Protein AF-W1XSI3-F1 (afdb_monomer)

Foldseek 3Di:
DLVVLLVVLCVQAVPQSVVDDSVNSVSSVVQVVCCVVPVDGPVVVVVVPDPPPPDPDDDDDDDDDPVVVD

Radius of gyration: 17.63 Å; Cα contacts (8 Å, |Δi|>4): 45; chains: 1; bounding box: 34×33×40 Å

Nearest PDB structures (foldseek):
  3d3q-assembly2_B  TM=7.353E-01  e=2.368E-07  Staphylococcus epidermidis ATCC 12228
  3d3q-assembly1_A  TM=7.273E-01  e=2.217E-07  Staphylococcus epidermidis ATCC 12228
  2zm5-assembly1_A  TM=9.335E-01  e=6.280E-02  Escherichia coli K-12

Secondary structure (DSSP, 8-state):
-HHHHHHHHHHH-HHHHHHS-TT-HHHHHHHHHHHHHHSS-HHHHHHH-----SS----------HHHH-

Solvent-accessible surface area (backbone atoms only — not comparable to full-atom values): 4440 Å² total; per-residue (Å²): 114,50,60,63,54,34,51,56,37,38,74,79,33,50,66,46,38,73,75,44,58,44,86,44,50,70,62,52,50,51,41,47,52,44,24,75,75,67,76,43,55,59,52,59,50,65,72,67,58,65,87,67,67,95,55,95,74,86,86,83,81,89,84,77,57,65,86,77,75,107

Sequence (70 aa):
NNNKLHEYLASFDKESAKDIHPNNRKRVLRAIEYYLKTKKFLSSRKKVQQFTENYDTLLIGIEMSRETLY

Structure (mmCIF, N/CA/C/O backbone):
data_AF-W1XSI3-F1
#
_entry.id   AF-W1XSI3-F1
#
loop_
_atom_site.group_PDB
_atom_site.id
_atom_site.type_symbol
_atom_site.label_atom_id
_atom_site.l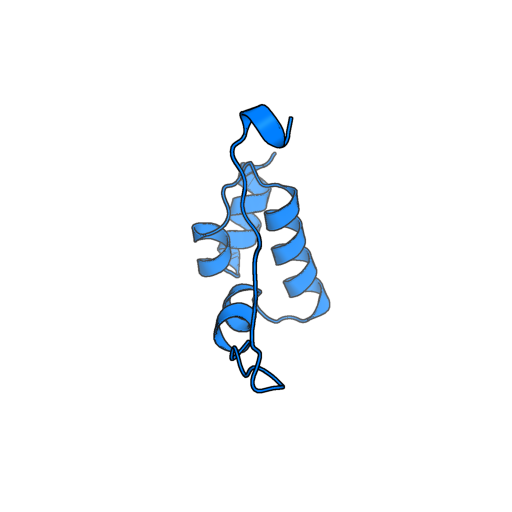abel_alt_id
_atom_site.label_comp_id
_atom_site.label_asym_id
_atom_site.label_entity_id
_atom_site.label_seq_id
_atom_site.pdbx_PDB_ins_code
_atom_site.Cartn_x
_atom_site.Cartn_y
_atom_site.Cartn_z
_atom_site.occupancy
_atom_site.B_iso_or_equiv
_atom_site.auth_seq_id
_atom_site.auth_comp_id
_atom_site.auth_asym_id
_atom_site.auth_atom_id
_atom_site.pdbx_PDB_model_num
ATOM 1 N N . ASN A 1 1 ? 15.775 12.684 -0.843 1.00 82.94 1 ASN A N 1
ATOM 2 C CA . ASN A 1 1 ? 14.861 13.535 -1.631 1.00 82.94 1 ASN A CA 1
ATOM 3 C C . ASN A 1 1 ? 13.685 12.675 -2.092 1.00 82.94 1 ASN A C 1
ATOM 5 O O . ASN A 1 1 ? 13.921 11.723 -2.828 1.00 82.94 1 ASN A O 1
ATOM 9 N N . ASN A 1 2 ? 12.473 12.923 -1.580 1.00 92.50 2 ASN A N 1
ATOM 10 C CA . ASN A 1 2 ? 11.301 12.058 -1.801 1.00 92.50 2 ASN A CA 1
ATOM 11 C C . ASN A 1 2 ? 10.824 12.082 -3.257 1.00 92.50 2 ASN A C 1
ATOM 13 O O . ASN A 1 2 ? 10.517 11.031 -3.811 1.00 92.50 2 ASN A O 1
ATOM 17 N N . ASN A 1 3 ? 10.858 13.256 -3.892 1.00 95.12 3 ASN A N 1
ATOM 18 C CA . ASN A 1 3 ? 10.420 13.426 -5.277 1.00 95.12 3 ASN A CA 1
ATOM 19 C C . ASN A 1 3 ? 11.298 12.625 -6.243 1.00 95.12 3 ASN A C 1
ATOM 21 O O . ASN A 1 3 ? 10.769 11.863 -7.035 1.00 95.12 3 ASN A O 1
ATOM 25 N N . LYS A 1 4 ? 12.628 12.650 -6.075 1.00 96.50 4 LYS A N 1
ATOM 26 C CA . LYS A 1 4 ? 13.550 11.832 -6.891 1.00 96.50 4 LYS A CA 1
ATOM 27 C C . LYS A 1 4 ? 13.249 10.332 -6.817 1.00 96.50 4 LYS A C 1
ATOM 29 O O . LYS A 1 4 ? 13.375 9.613 -7.800 1.00 96.50 4 LYS A O 1
ATOM 34 N N . LEU A 1 5 ? 12.883 9.844 -5.631 1.00 95.75 5 LEU A N 1
ATOM 35 C CA . LEU A 1 5 ? 12.567 8.431 -5.435 1.00 95.75 5 LEU A CA 1
ATOM 36 C C . LEU A 1 5 ? 11.217 8.067 -6.073 1.00 95.75 5 LEU A C 1
ATOM 38 O O . LEU A 1 5 ? 11.057 6.981 -6.623 1.00 95.75 5 LEU A O 1
ATOM 42 N N . HIS A 1 6 ? 10.258 8.987 -6.000 1.00 98.00 6 HIS A N 1
ATOM 43 C CA . HIS A 1 6 ? 8.951 8.855 -6.632 1.00 98.00 6 HIS A CA 1
ATOM 44 C C . HIS A 1 6 ? 9.042 8.913 -8.165 1.00 98.00 6 HIS A C 1
ATOM 46 O O . HIS A 1 6 ? 8.481 8.053 -8.834 1.00 98.00 6 HIS A O 1
ATOM 52 N N . GLU A 1 7 ? 9.845 9.824 -8.714 1.00 97.69 7 GLU A N 1
ATOM 53 C CA . GLU A 1 7 ? 10.181 9.897 -10.143 1.00 97.69 7 GLU A CA 1
ATOM 54 C C . GLU A 1 7 ? 10.867 8.616 -10.626 1.00 97.69 7 GLU A C 1
ATOM 56 O O . GLU A 1 7 ? 10.517 8.076 -11.675 1.00 97.69 7 GLU A O 1
ATOM 61 N N . TYR A 1 8 ? 11.801 8.077 -9.834 1.00 97.25 8 TYR A N 1
ATOM 62 C CA . TYR A 1 8 ? 12.423 6.793 -10.141 1.00 97.25 8 TYR A CA 1
ATOM 63 C C . TYR A 1 8 ? 11.385 5.667 -10.218 1.00 97.25 8 TYR A C 1
ATOM 65 O O . TYR A 1 8 ? 11.383 4.921 -11.194 1.00 97.25 8 TYR A O 1
ATOM 73 N N . LEU A 1 9 ? 10.456 5.579 -9.258 1.00 97.12 9 LEU A N 1
ATOM 74 C CA . LEU A 1 9 ? 9.336 4.632 -9.323 1.00 97.12 9 LEU A CA 1
ATOM 75 C C . LEU A 1 9 ? 8.473 4.853 -10.580 1.00 97.12 9 LEU A C 1
ATOM 77 O O . LEU A 1 9 ? 8.126 3.891 -11.264 1.00 97.12 9 LEU A O 1
ATOM 81 N N . ALA A 1 10 ? 8.172 6.107 -10.922 1.00 97.31 10 ALA A N 1
ATOM 82 C CA . ALA A 1 10 ? 7.369 6.461 -12.092 1.00 97.31 10 ALA A CA 1
ATOM 83 C C . ALA A 1 10 ? 8.030 6.075 -13.428 1.00 97.31 10 ALA A C 1
ATOM 85 O O . ALA A 1 10 ? 7.325 5.878 -14.419 1.00 97.31 10 ALA A O 1
ATOM 86 N N . SER A 1 11 ? 9.359 5.934 -13.469 1.00 97.31 11 SER A N 1
ATOM 87 C CA . SER A 1 11 ? 10.079 5.537 -14.686 1.00 97.31 11 SER A CA 1
ATOM 88 C C . SER A 1 11 ? 9.748 4.116 -15.162 1.00 97.31 11 SER A C 1
ATOM 90 O O . SER A 1 11 ? 9.822 3.853 -16.360 1.00 97.31 11 SER A O 1
ATOM 92 N N . PHE A 1 12 ? 9.334 3.221 -14.256 1.00 94.75 12 PHE A N 1
ATOM 93 C CA . PHE A 1 12 ? 9.014 1.827 -14.586 1.00 94.75 12 PHE A CA 1
ATOM 94 C C . PHE A 1 12 ? 7.616 1.374 -14.131 1.00 94.75 12 PHE A C 1
ATOM 96 O O . PHE A 1 12 ? 7.042 0.501 -14.770 1.00 94.75 12 PHE A O 1
ATOM 103 N N . ASP A 1 13 ? 7.024 1.964 -13.085 1.00 95.12 13 ASP A N 1
ATOM 104 C CA . ASP A 1 13 ? 5.682 1.621 -12.584 1.00 95.12 13 ASP A CA 1
ATOM 105 C C . ASP A 1 13 ? 4.844 2.888 -12.321 1.00 95.12 13 ASP A C 1
ATOM 107 O O . ASP A 1 13 ? 4.616 3.312 -11.182 1.00 95.12 13 ASP A O 1
ATOM 111 N N . LYS A 1 14 ? 4.376 3.512 -13.412 1.00 95.56 14 LYS A N 1
ATOM 112 C CA . LYS A 1 14 ? 3.559 4.741 -13.390 1.00 95.56 14 LYS A CA 1
ATOM 113 C C . LYS A 1 14 ? 2.262 4.589 -12.594 1.00 95.56 14 LYS A C 1
ATOM 115 O O . LYS A 1 14 ? 1.825 5.542 -11.954 1.00 95.56 14 LYS A O 1
ATOM 120 N N . GLU A 1 15 ? 1.650 3.409 -12.635 1.00 95.12 15 GLU A N 1
ATOM 121 C CA . GLU A 1 15 ? 0.394 3.129 -11.936 1.00 95.12 15 GLU A CA 1
ATOM 122 C C . GLU A 1 15 ? 0.615 3.145 -10.414 1.00 95.12 15 GLU A C 1
ATOM 124 O O . GLU A 1 15 ? -0.080 3.869 -9.702 1.00 95.12 15 GLU A O 1
ATOM 129 N N . SER A 1 16 ? 1.665 2.478 -9.914 1.00 94.00 16 SER A N 1
ATOM 130 C CA . SER A 1 16 ? 2.033 2.573 -8.493 1.00 94.00 16 SER A CA 1
ATOM 131 C C . SER A 1 16 ? 2.455 3.985 -8.081 1.00 94.00 16 SER A C 1
ATOM 133 O O . SER A 1 16 ? 2.130 4.415 -6.975 1.00 94.00 16 SER A O 1
ATOM 135 N N . ALA A 1 17 ? 3.167 4.721 -8.941 1.00 95.50 17 ALA A N 1
ATOM 136 C CA . ALA A 1 17 ? 3.556 6.102 -8.653 1.00 95.50 17 ALA A CA 1
ATOM 137 C C . ALA A 1 17 ? 2.343 7.046 -8.546 1.00 95.50 17 ALA A C 1
ATOM 139 O O . ALA A 1 17 ? 2.331 7.923 -7.687 1.00 95.50 17 ALA A O 1
ATOM 140 N N . LYS A 1 18 ? 1.299 6.848 -9.361 1.00 95.88 18 LYS A N 1
ATOM 141 C CA . LYS A 1 18 ? 0.051 7.624 -9.278 1.00 95.88 18 LYS A CA 1
ATOM 142 C C . LYS A 1 18 ? -0.695 7.379 -7.959 1.00 95.88 18 LYS A C 1
ATOM 144 O O . LYS A 1 18 ? -1.193 8.324 -7.357 1.00 95.88 18 LYS A O 1
ATOM 149 N N . ASP A 1 19 ? -0.735 6.129 -7.499 1.00 94.12 19 ASP A N 1
ATOM 150 C CA . ASP A 1 19 ? -1.444 5.724 -6.276 1.00 94.12 19 ASP A CA 1
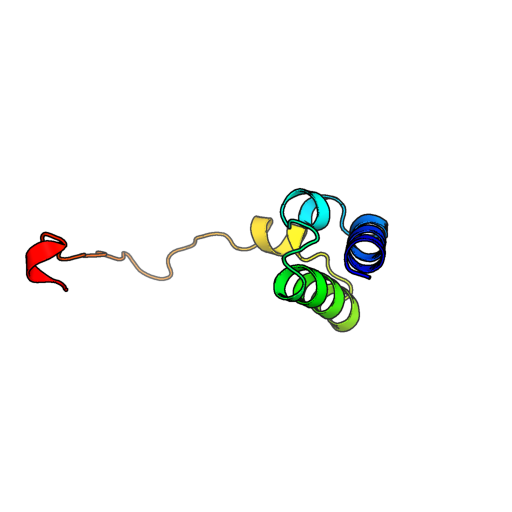ATOM 151 C C . ASP A 1 19 ? -0.711 6.095 -4.974 1.00 94.12 19 ASP A C 1
ATOM 153 O O . ASP A 1 19 ? -1.317 6.176 -3.901 1.00 94.12 19 ASP A O 1
ATOM 157 N N . ILE A 1 20 ? 0.617 6.217 -5.025 1.00 95.12 20 ILE A N 1
ATOM 158 C CA . ILE A 1 20 ? 1.461 6.407 -3.845 1.00 95.12 20 ILE A CA 1
ATOM 159 C C . ILE A 1 20 ? 1.976 7.843 -3.821 1.00 95.12 20 ILE A C 1
ATOM 161 O O . ILE A 1 20 ? 2.837 8.219 -4.610 1.00 95.12 20 ILE A O 1
ATOM 165 N N . HIS A 1 21 ? 1.513 8.628 -2.847 1.00 96.31 21 HIS A N 1
ATOM 166 C CA . HIS A 1 21 ? 2.014 9.984 -2.624 1.00 96.31 21 HIS A CA 1
ATOM 167 C C . HIS A 1 21 ? 3.541 9.986 -2.369 1.00 96.31 21 HIS A C 1
ATOM 169 O O . HIS A 1 21 ? 4.013 9.148 -1.591 1.00 96.31 21 HIS A O 1
ATOM 175 N N . PRO A 1 22 ? 4.325 10.939 -2.919 1.00 96.12 22 PRO A N 1
ATOM 176 C CA . PRO A 1 22 ? 5.790 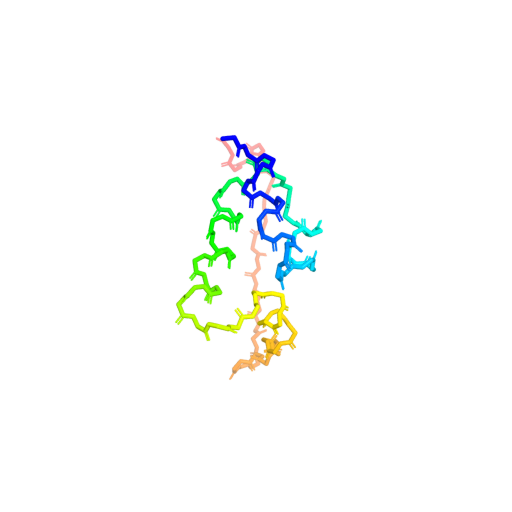10.978 -2.785 1.00 96.12 22 PRO A CA 1
ATOM 177 C C . PRO A 1 22 ? 6.283 10.997 -1.330 1.00 96.12 22 PRO A C 1
ATOM 179 O O . PRO A 1 22 ? 7.296 10.379 -1.005 1.00 96.12 22 PRO A O 1
ATOM 182 N N . ASN A 1 23 ? 5.542 11.639 -0.420 1.00 96.88 23 ASN A N 1
ATOM 183 C CA . ASN A 1 23 ? 5.876 11.644 1.014 1.00 96.88 23 ASN A CA 1
ATOM 184 C C . ASN A 1 23 ? 5.635 10.301 1.718 1.00 96.88 23 ASN A C 1
ATOM 186 O O . ASN A 1 23 ? 6.161 10.083 2.808 1.00 96.88 23 ASN A O 1
ATOM 190 N N . ASN A 1 24 ? 4.916 9.358 1.100 1.00 96.25 24 ASN A N 1
ATOM 191 C CA . ASN A 1 24 ? 4.795 7.999 1.616 1.00 96.25 24 ASN A CA 1
ATOM 192 C C . ASN A 1 24 ? 6.021 7.163 1.223 1.00 96.25 24 ASN A C 1
ATOM 194 O O . ASN A 1 24 ? 5.941 6.156 0.514 1.00 96.25 24 ASN A O 1
ATOM 198 N N . ARG A 1 25 ? 7.188 7.597 1.708 1.00 95.81 25 ARG A N 1
ATOM 199 C CA . ARG A 1 25 ? 8.493 7.027 1.361 1.00 95.81 25 ARG A CA 1
ATOM 200 C C . ARG A 1 25 ? 8.550 5.514 1.580 1.00 95.81 25 ARG A C 1
ATOM 202 O O . ARG A 1 25 ? 9.166 4.812 0.784 1.00 95.81 25 ARG A O 1
ATOM 209 N N . LYS A 1 26 ? 7.882 4.998 2.621 1.00 96.88 26 LYS A N 1
ATOM 210 C CA . LYS A 1 26 ? 7.815 3.557 2.919 1.00 96.88 26 LYS A CA 1
ATOM 211 C C . LYS A 1 26 ? 7.129 2.778 1.792 1.00 96.88 26 LYS A C 1
ATOM 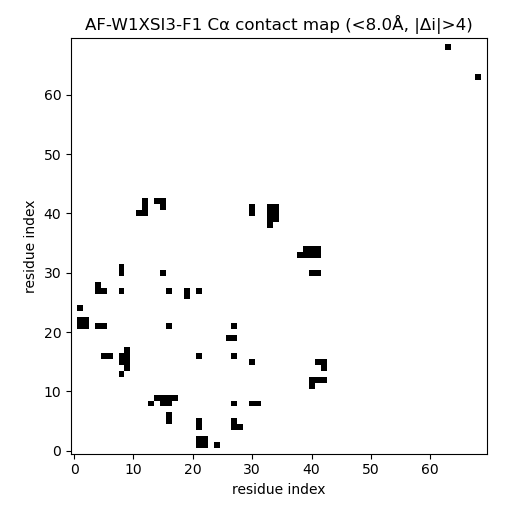213 O O . LYS A 1 26 ? 7.661 1.760 1.356 1.00 96.88 26 LYS A O 1
ATOM 218 N N . ARG A 1 27 ? 5.988 3.258 1.284 1.00 96.06 27 ARG A N 1
ATOM 219 C CA . ARG A 1 27 ? 5.288 2.617 0.158 1.00 96.06 27 ARG A CA 1
ATOM 220 C C . ARG A 1 27 ? 6.047 2.773 -1.160 1.00 96.06 27 ARG A C 1
ATOM 222 O O . ARG A 1 27 ? 6.112 1.805 -1.911 1.00 96.06 27 ARG A O 1
ATOM 229 N N . VAL A 1 28 ? 6.667 3.932 -1.405 1.00 97.00 28 VAL A N 1
ATOM 230 C CA . VAL A 1 28 ? 7.508 4.157 -2.598 1.00 97.00 28 VAL A CA 1
ATOM 231 C C . VAL A 1 28 ? 8.676 3.168 -2.625 1.00 97.00 28 VAL A C 1
ATOM 233 O O . VAL A 1 28 ? 8.858 2.449 -3.605 1.00 97.00 28 VAL A O 1
ATOM 236 N N . LEU A 1 29 ? 9.422 3.059 -1.520 1.00 96.56 29 LEU A N 1
ATOM 237 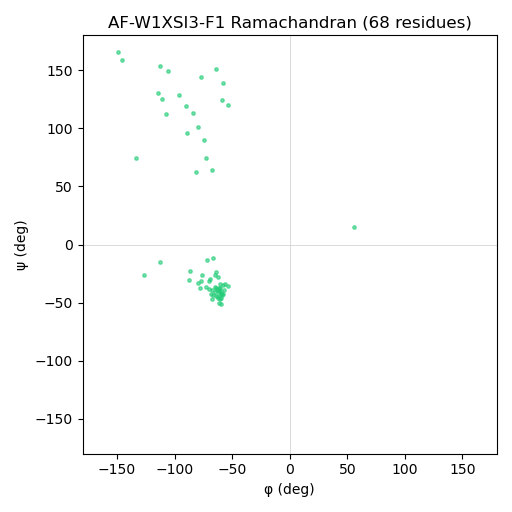C CA . LEU A 1 29 ? 10.512 2.091 -1.396 1.00 96.56 29 LEU A CA 1
ATOM 238 C C . LEU A 1 29 ? 10.031 0.656 -1.569 1.00 96.56 29 LEU A C 1
ATOM 240 O O . LEU A 1 29 ? 10.699 -0.121 -2.239 1.00 96.56 29 LEU A O 1
ATOM 244 N N . ARG A 1 30 ? 8.872 0.305 -1.002 1.00 96.00 30 ARG A N 1
ATOM 245 C CA . ARG A 1 30 ? 8.320 -1.044 -1.134 1.00 96.00 30 ARG A CA 1
ATOM 246 C C . ARG A 1 30 ? 8.033 -1.413 -2.591 1.00 96.00 30 ARG A C 1
ATOM 248 O O . ARG A 1 30 ? 8.299 -2.546 -2.985 1.00 96.00 30 ARG A O 1
ATOM 255 N N . ALA A 1 31 ? 7.506 -0.478 -3.380 1.00 95.94 31 ALA A N 1
ATOM 256 C CA . ALA A 1 31 ? 7.242 -0.694 -4.801 1.00 95.94 31 ALA A CA 1
ATOM 257 C C . ALA A 1 31 ? 8.541 -0.874 -5.601 1.00 95.94 31 ALA A C 1
ATOM 259 O O . ALA A 1 31 ? 8.653 -1.812 -6.390 1.00 95.94 31 ALA A O 1
ATOM 260 N N . ILE A 1 32 ? 9.549 -0.044 -5.322 1.00 96.50 32 ILE A N 1
ATOM 261 C CA . ILE A 1 32 ? 10.880 -0.164 -5.929 1.00 96.50 32 ILE A CA 1
ATOM 262 C C . ILE A 1 32 ? 11.532 -1.502 -5.569 1.00 96.50 32 ILE A C 1
ATOM 264 O O . ILE A 1 32 ? 11.980 -2.234 -6.446 1.00 96.50 32 ILE A O 1
ATOM 268 N N . GLU A 1 33 ? 11.563 -1.849 -4.285 1.00 96.94 33 GLU A N 1
ATOM 269 C CA . GLU A 1 33 ? 12.152 -3.091 -3.784 1.00 96.94 33 GLU A CA 1
ATOM 270 C C . GLU A 1 33 ? 11.493 -4.322 -4.421 1.00 96.94 33 GLU A C 1
ATOM 272 O O . GLU A 1 33 ? 12.179 -5.261 -4.824 1.00 96.94 33 GLU A O 1
ATOM 277 N N . TYR A 1 34 ? 10.163 -4.312 -4.544 1.00 95.19 34 TYR A N 1
ATOM 278 C CA . TYR A 1 34 ? 9.419 -5.388 -5.189 1.00 95.19 34 TYR A CA 1
ATOM 279 C C . TYR A 1 34 ? 9.839 -5.571 -6.650 1.00 95.19 34 TYR A C 1
ATOM 281 O O . TYR A 1 34 ? 10.130 -6.698 -7.061 1.00 95.19 34 TYR A O 1
ATOM 289 N N . 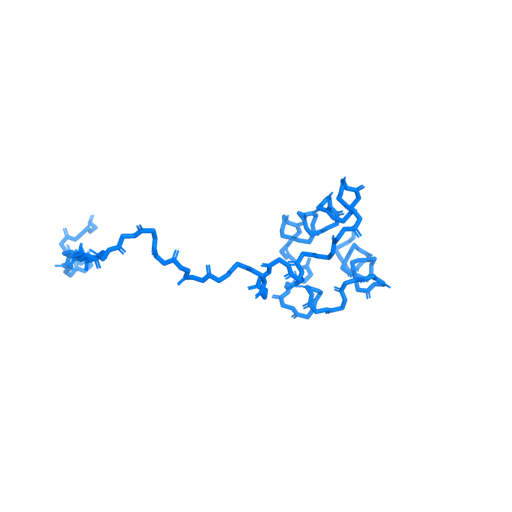TYR A 1 35 ? 9.935 -4.477 -7.408 1.00 95.81 35 TYR A N 1
ATOM 290 C CA . TYR A 1 35 ? 10.400 -4.519 -8.790 1.00 95.81 35 TYR A CA 1
ATOM 291 C C . TYR A 1 35 ? 11.846 -5.011 -8.894 1.00 95.81 35 TYR A C 1
ATOM 293 O O . TYR A 1 35 ? 12.144 -5.881 -9.708 1.00 95.81 35 TYR A O 1
ATOM 301 N N . LEU A 1 36 ? 12.748 -4.535 -8.033 1.00 95.75 36 LEU A N 1
ATOM 302 C CA . LEU A 1 36 ? 14.144 -4.975 -8.046 1.00 95.75 36 LEU A CA 1
ATOM 303 C C . LEU A 1 36 ? 14.285 -6.478 -7.767 1.00 95.75 36 LEU A C 1
ATOM 305 O O . LEU A 1 36 ? 15.091 -7.131 -8.428 1.00 95.75 36 LEU A O 1
ATOM 309 N N . LYS A 1 37 ? 13.480 -7.024 -6.846 1.00 96.25 37 LYS A N 1
ATOM 310 C CA . LYS A 1 37 ? 13.506 -8.447 -6.468 1.00 96.25 37 LYS A CA 1
ATOM 311 C C . LYS A 1 37 ? 12.814 -9.368 -7.471 1.00 96.25 37 LYS A C 1
ATOM 313 O O . LYS A 1 37 ? 13.259 -10.491 -7.661 1.00 96.25 37 LYS A O 1
ATOM 318 N N . THR A 1 38 ? 11.708 -8.932 -8.069 1.00 93.44 38 THR A N 1
ATOM 319 C CA . THR A 1 38 ? 10.831 -9.819 -8.860 1.00 93.44 38 THR A CA 1
ATOM 320 C C . THR A 1 38 ? 10.813 -9.505 -10.351 1.00 93.44 38 THR A C 1
ATOM 322 O O . THR A 1 38 ? 10.305 -10.310 -11.126 1.00 93.44 38 THR A O 1
ATOM 325 N N . LYS A 1 39 ? 11.308 -8.324 -10.747 1.00 93.19 39 LYS A N 1
ATOM 326 C CA . LYS A 1 39 ? 11.149 -7.722 -12.082 1.00 93.19 39 LYS A CA 1
ATOM 327 C C . LYS A 1 39 ? 9.691 -7.564 -12.529 1.00 93.19 39 LYS A C 1
ATOM 329 O O . LYS A 1 39 ? 9.427 -7.306 -13.697 1.00 93.19 39 LYS A O 1
ATOM 334 N N . LYS A 1 40 ? 8.742 -7.671 -11.593 1.00 91.44 40 LYS A N 1
ATOM 335 C CA . LYS A 1 40 ? 7.313 -7.428 -11.800 1.00 91.44 40 LYS A CA 1
ATOM 336 C C . LYS A 1 40 ? 6.922 -6.096 -11.167 1.00 91.44 40 LYS A C 1
ATOM 338 O O . LYS A 1 40 ? 7.498 -5.678 -10.163 1.00 91.44 40 LYS A O 1
ATOM 343 N N . PHE A 1 41 ? 5.931 -5.434 -11.748 1.00 92.25 41 PHE A N 1
ATOM 344 C CA . PHE A 1 41 ? 5.397 -4.18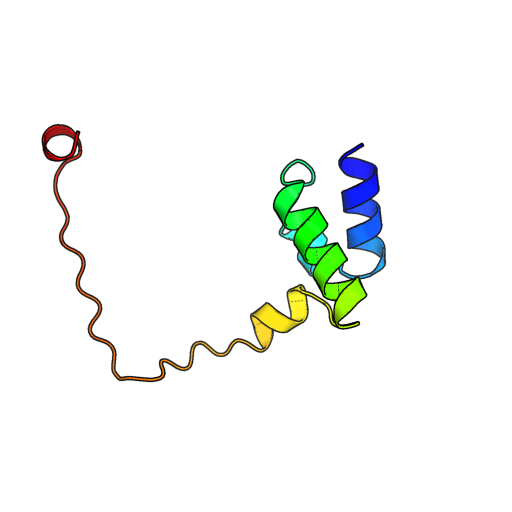4 -11.214 1.00 92.25 41 PHE A CA 1
ATOM 345 C C . PHE A 1 41 ? 4.476 -4.446 -10.024 1.00 92.25 41 PHE A C 1
ATOM 347 O O . PHE A 1 41 ? 3.756 -5.442 -9.984 1.00 92.25 41 PHE A O 1
ATOM 354 N N . LEU A 1 42 ? 4.497 -3.562 -9.027 1.00 88.50 42 LEU A N 1
ATOM 355 C CA . LEU A 1 42 ? 3.639 -3.738 -7.854 1.00 88.50 42 LEU A CA 1
ATOM 356 C C . LEU A 1 42 ? 2.164 -3.511 -8.228 1.00 88.50 42 LEU A C 1
ATOM 358 O O . LEU A 1 42 ? 1.275 -4.162 -7.677 1.00 88.50 42 LEU A O 1
ATOM 362 N N . SER A 1 43 ? 1.918 -2.639 -9.204 1.00 87.44 43 SER A N 1
ATOM 363 C CA . SER A 1 43 ? 0.599 -2.364 -9.773 1.00 87.44 43 SER A CA 1
ATOM 364 C C . SER A 1 43 ? -0.052 -3.596 -10.408 1.00 87.44 43 SER A C 1
ATOM 366 O O . SER A 1 43 ? -1.249 -3.820 -10.223 1.00 87.44 43 SER A O 1
ATOM 368 N N . SER A 1 44 ? 0.724 -4.461 -11.072 1.00 85.00 44 SER A N 1
ATOM 369 C CA . SER A 1 44 ? 0.186 -5.686 -11.677 1.00 85.00 44 SER A CA 1
ATOM 370 C C . SER A 1 44 ? -0.245 -6.711 -10.628 1.00 85.00 44 SER A C 1
ATOM 372 O O . SER A 1 44 ? -1.223 -7.426 -10.834 1.00 85.00 44 SER A O 1
ATOM 374 N N . ARG A 1 45 ? 0.397 -6.734 -9.452 1.00 74.50 45 ARG A N 1
ATOM 375 C CA . ARG A 1 45 ? -0.009 -7.613 -8.347 1.00 74.50 45 ARG A CA 1
ATOM 376 C C . ARG A 1 45 ? -1.411 -7.289 -7.832 1.00 74.50 45 ARG A C 1
ATOM 378 O O . ARG A 1 45 ? -2.151 -8.223 -7.554 1.00 74.50 45 ARG A O 1
ATOM 385 N N . LYS A 1 46 ? -1.796 -6.008 -7.738 1.00 64.31 46 LYS A N 1
ATOM 386 C CA . LYS A 1 46 ? -3.158 -5.621 -7.315 1.00 64.31 46 LYS A CA 1
ATOM 387 C C . LYS A 1 46 ? -4.238 -6.172 -8.252 1.00 64.31 46 LYS A C 1
ATOM 389 O O . LYS A 1 46 ? -5.314 -6.507 -7.784 1.00 64.31 46 LYS A O 1
ATOM 394 N N . LYS A 1 47 ? -3.944 -6.277 -9.554 1.00 61.97 47 LYS A N 1
ATOM 395 C CA . LYS A 1 47 ? -4.869 -6.825 -10.563 1.00 61.97 47 LYS A CA 1
ATOM 396 C C . LYS A 1 47 ? -4.946 -8.352 -10.522 1.00 61.97 47 LYS A C 1
ATOM 398 O O . LYS A 1 47 ? -5.987 -8.914 -10.826 1.00 61.97 47 LYS A O 1
ATOM 403 N N . VAL A 1 48 ? -3.845 -9.012 -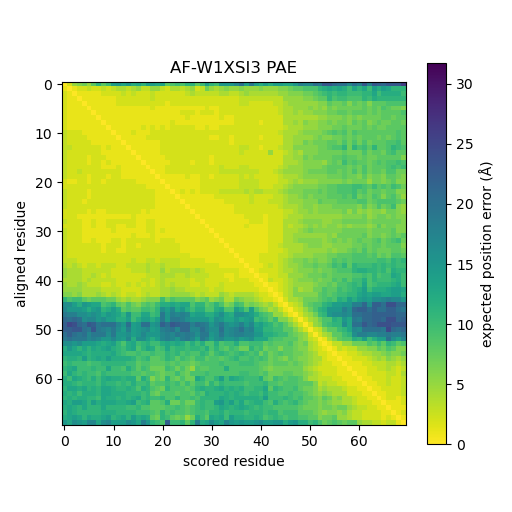10.154 1.00 58.69 48 VAL A N 1
ATOM 404 C CA . VAL A 1 48 ? -3.739 -10.482 -10.107 1.00 58.69 48 VAL A CA 1
ATOM 405 C C . VAL A 1 48 ? -4.208 -11.059 -8.773 1.00 58.69 48 VAL A C 1
ATOM 407 O O . VAL A 1 48 ? -4.590 -12.223 -8.716 1.00 58.69 48 VAL A O 1
ATOM 410 N N . GLN A 1 49 ? -4.201 -10.269 -7.696 1.00 57.84 49 GLN A N 1
ATOM 411 C CA . GLN A 1 49 ? -4.784 -10.665 -6.419 1.00 57.84 49 GLN A CA 1
ATOM 412 C C . GLN A 1 49 ? -6.311 -10.632 -6.547 1.00 57.84 49 GLN A C 1
ATOM 414 O O . GLN A 1 49 ? -6.985 -9.716 -6.088 1.00 57.84 49 GLN A O 1
ATOM 419 N N . GLN A 1 50 ? -6.848 -11.632 -7.242 1.00 53.53 50 GLN A N 1
ATOM 420 C CA . GLN A 1 50 ? -8.255 -11.970 -7.205 1.00 53.53 50 GLN A CA 1
ATOM 421 C C . GLN A 1 50 ? -8.595 -12.152 -5.724 1.00 53.53 50 GLN A C 1
ATOM 423 O O . GLN A 1 50 ? -7.970 -12.978 -5.052 1.00 53.53 50 GLN A O 1
ATOM 428 N N . PHE A 1 51 ? -9.535 -11.359 -5.207 1.00 61.69 51 PHE A N 1
ATOM 429 C CA . PHE A 1 51 ? -10.177 -11.595 -3.913 1.00 61.69 51 PHE A CA 1
ATOM 430 C C . PHE A 1 51 ? -11.027 -12.864 -4.041 1.00 61.69 51 PHE A C 1
ATOM 432 O O . PHE A 1 51 ? -12.249 -12.832 -4.047 1.00 61.69 51 PHE A O 1
ATOM 439 N N . THR A 1 52 ? -10.356 -13.985 -4.273 1.00 63.34 52 THR A N 1
ATOM 440 C CA . THR A 1 52 ? -10.931 -15.301 -4.082 1.00 63.34 52 THR A CA 1
ATOM 441 C C . THR A 1 52 ? -10.836 -15.513 -2.593 1.00 63.34 52 THR A C 1
ATOM 443 O O . THR A 1 52 ? -9.756 -15.715 -2.036 1.00 63.34 52 THR A O 1
ATOM 446 N N . GLU A 1 53 ? -11.958 -15.311 -1.919 1.00 70.19 53 GLU A N 1
ATOM 447 C CA . GLU A 1 53 ? -12.056 -15.770 -0.551 1.00 70.19 53 GLU A CA 1
ATOM 448 C C . GLU A 1 53 ? -11.816 -17.279 -0.582 1.00 70.19 53 GLU A C 1
ATOM 450 O O . GLU A 1 53 ? -12.451 -18.009 -1.341 1.00 70.19 53 GLU A O 1
ATOM 455 N N . ASN A 1 54 ? -10.837 -17.746 0.191 1.00 83.06 54 ASN A N 1
ATOM 456 C CA . ASN A 1 54 ? -10.534 -19.177 0.265 1.00 83.06 54 ASN A CA 1
ATOM 457 C C . ASN A 1 54 ? -11.685 -19.968 0.916 1.00 83.06 54 ASN A C 1
ATOM 459 O O . ASN A 1 54 ? -11.674 -21.196 0.894 1.00 83.06 54 ASN A O 1
ATOM 463 N N . TYR A 1 55 ? -12.640 -19.260 1.522 1.00 85.31 55 TYR A N 1
ATOM 464 C CA . TYR A 1 55 ? -13.750 -19.779 2.302 1.00 85.31 55 TYR A CA 1
ATOM 465 C C . TYR A 1 55 ? -14.980 -18.894 2.093 1.00 85.31 55 TYR A C 1
ATOM 467 O O . TYR A 1 55 ? -14.845 -17.723 1.746 1.00 85.31 55 TYR A O 1
ATOM 475 N N . ASP A 1 56 ? -16.161 -19.444 2.363 1.00 85.88 56 ASP A N 1
ATOM 476 C CA . ASP A 1 56 ? -17.391 -18.667 2.519 1.00 85.88 56 ASP A CA 1
ATOM 477 C C . ASP A 1 56 ? -17.345 -17.947 3.876 1.00 85.88 56 ASP A C 1
ATOM 479 O O . ASP A 1 56 ? -17.645 -18.525 4.926 1.00 85.88 56 ASP A O 1
ATOM 483 N N . THR A 1 57 ? -16.798 -16.731 3.878 1.00 88.12 57 THR A N 1
ATOM 484 C CA . THR A 1 57 ? -16.419 -16.043 5.114 1.00 88.12 57 THR A CA 1
ATOM 485 C C . THR A 1 57 ? -17.573 -15.202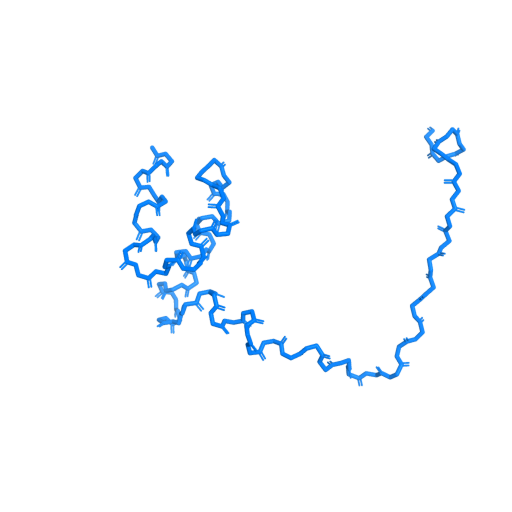 5.645 1.00 88.12 57 THR A C 1
ATOM 487 O O . THR A 1 57 ? -17.969 -14.210 5.039 1.00 88.12 57 THR A O 1
ATOM 490 N N . LEU A 1 58 ? -18.040 -15.508 6.859 1.00 90.75 58 LEU A N 1
ATOM 491 C CA . LEU A 1 58 ? -18.897 -14.598 7.621 1.00 90.75 58 LEU A CA 1
ATOM 492 C C . LEU A 1 58 ? -18.037 -13.661 8.482 1.00 90.75 58 LEU A C 1
ATOM 494 O O . LEU A 1 58 ? -17.622 -14.014 9.586 1.00 90.75 58 LEU A O 1
ATOM 498 N N . LEU A 1 59 ? -17.762 -12.456 7.977 1.00 92.44 59 LEU A N 1
ATOM 499 C CA . LEU A 1 59 ? -17.024 -11.429 8.716 1.00 92.44 59 LEU A CA 1
ATOM 500 C C . LEU A 1 59 ? -17.970 -10.632 9.629 1.00 92.44 59 LEU A C 1
ATOM 502 O O . LEU A 1 59 ? -18.809 -9.875 9.146 1.00 92.44 59 LEU A O 1
ATOM 506 N N . ILE A 1 60 ? -17.809 -10.769 10.948 1.00 95.25 60 ILE A N 1
ATOM 507 C CA . ILE A 1 60 ? -18.603 -10.042 11.952 1.00 95.25 60 ILE A CA 1
ATOM 508 C C . ILE A 1 60 ? -17.707 -9.026 12.667 1.00 95.25 60 ILE A C 1
ATOM 510 O O . ILE A 1 60 ? -16.676 -9.393 13.229 1.00 95.25 60 ILE A O 1
ATOM 514 N N . GLY A 1 61 ? -18.112 -7.755 12.664 1.00 95.31 61 GLY A N 1
ATOM 515 C CA . GLY A 1 61 ? -17.486 -6.683 13.438 1.00 95.31 61 GLY A CA 1
ATOM 516 C C . GLY A 1 61 ? -18.444 -6.162 14.505 1.00 95.31 61 GLY A C 1
ATOM 517 O O . GLY A 1 61 ? -19.595 -5.862 14.199 1.00 95.31 61 GLY A O 1
ATOM 518 N N . ILE A 1 62 ? -17.977 -6.061 15.749 1.00 95.38 62 ILE A N 1
ATOM 519 C CA . ILE A 1 62 ? -18.731 -5.439 16.843 1.00 95.38 62 ILE A CA 1
ATOM 520 C C . ILE A 1 62 ? -18.259 -3.991 16.967 1.00 95.38 62 ILE A C 1
ATOM 522 O O . ILE A 1 62 ? -17.058 -3.737 17.052 1.00 95.38 62 ILE A O 1
ATOM 526 N N . GLU A 1 63 ? -19.202 -3.055 16.975 1.00 95.62 63 GLU A N 1
ATOM 527 C CA . GLU A 1 63 ? -18.939 -1.620 17.076 1.00 95.62 63 GLU A CA 1
ATOM 528 C C . GLU A 1 63 ? -19.451 -1.061 18.411 1.00 95.62 63 GLU A C 1
ATOM 530 O O . GLU A 1 63 ? -20.382 -1.594 19.016 1.00 95.62 63 GLU A O 1
ATOM 535 N N . MET A 1 64 ? -18.834 0.026 18.874 1.00 96.31 64 MET A N 1
ATOM 536 C CA . MET A 1 64 ? -19.308 0.832 19.998 1.00 96.31 64 MET A CA 1
ATOM 537 C C . MET A 1 64 ? -18.901 2.296 19.823 1.00 96.31 64 MET A C 1
ATOM 539 O O . MET A 1 64 ? -18.045 2.617 18.995 1.00 96.31 64 MET A O 1
ATOM 543 N N . SER A 1 65 ? -19.517 3.188 20.604 1.00 96.19 65 SER A N 1
ATOM 544 C CA . SER A 1 65 ? -19.217 4.620 20.544 1.00 96.19 65 SER A CA 1
ATOM 545 C C . SER A 1 65 ? -17.769 4.904 20.956 1.00 96.19 65 SER A C 1
ATOM 547 O O . SER A 1 65 ? -17.181 4.185 21.771 1.00 96.19 65 SER A O 1
ATOM 549 N N . ARG A 1 66 ? -17.184 5.977 20.407 1.00 95.00 66 ARG A N 1
ATOM 550 C CA . ARG A 1 66 ? -15.798 6.358 20.721 1.00 95.00 66 ARG A CA 1
ATOM 551 C C . ARG A 1 66 ? -15.638 6.667 22.206 1.00 95.00 66 ARG A C 1
ATOM 553 O O . ARG A 1 66 ? -14.627 6.295 22.775 1.00 95.00 66 ARG A O 1
ATOM 560 N N . GLU A 1 67 ? -16.637 7.285 22.822 1.00 95.94 67 GLU A N 1
ATOM 561 C CA . GLU A 1 67 ? -16.648 7.622 24.250 1.00 95.94 67 GLU A CA 1
ATOM 562 C C . GLU A 1 67 ? -16.579 6.382 25.146 1.00 95.94 67 GLU A C 1
ATOM 564 O O . GLU A 1 67 ? -16.104 6.479 26.267 1.00 95.94 67 GLU A O 1
ATOM 569 N N . THR A 1 68 ? -17.068 5.233 24.669 1.00 95.31 68 THR A N 1
ATOM 570 C CA . THR A 1 68 ? -16.982 3.961 25.403 1.00 95.31 68 THR A CA 1
ATOM 571 C C . THR A 1 68 ? -15.673 3.221 25.102 1.00 95.31 68 THR A C 1
ATOM 573 O O . THR A 1 68 ? -15.178 2.476 25.942 1.00 95.31 68 THR A O 1
ATOM 576 N N . LEU A 1 69 ? -15.127 3.394 23.892 1.00 94.31 69 LEU A N 1
ATOM 577 C CA . LEU A 1 69 ? -13.911 2.722 23.426 1.00 94.31 69 LEU A CA 1
ATOM 578 C C . LEU A 1 69 ? -12.611 3.361 23.952 1.00 94.31 69 LEU A C 1
ATOM 580 O O . LEU A 1 69 ? -11.619 2.647 24.110 1.00 94.31 69 LEU A O 1
ATOM 584 N N . TYR A 1 70 ? -12.600 4.686 24.137 1.00 88.94 70 TYR A N 1
ATOM 585 C CA . TYR A 1 70 ? -11.467 5.477 24.642 1.00 88.94 70 TYR A CA 1
ATOM 586 C C . TYR A 1 70 ? -11.538 5.672 26.152 1.00 88.94 70 TYR A C 1
ATOM 588 O O . TYR A 1 70 ? -10.455 5.612 26.777 1.00 88.94 70 TYR A O 1
#

Mean predicted aligned error: 6.28 Å

pLDDT: mean 90.08, std 11.2, range [53.53, 98.0]

Organism: NCBI:txid408170